Protein AF-A0AAU0ZLE1-F1 (afdb_monomer_lite)

Foldseek 3Di:
DDDDDDDDDDDDPDDPWDKDKDDDDPPDDDPDDPVVLVQQLPFPDFDADPVPRDTFTDGNPWTFDDPPDDDDVPFSKTWDQDQQQWIWIAGPVLRDTITMDTPGGDRDNPVVRVVVVVVVCVSCVPVPDDDDD

Radius of gyration: 17.6 Å; chains: 1; bounding box: 50×44×42 Å

Secondary structure (DSSP, 8-state):
--PPP--PPP-----SS-EEE------S--SS-HHHHHHHTS-SEEEE-TTT-SEEEE-SSSBBS-TTS---TT---EEEEETTTEEEEEETTTTEEEEEEESS--S--HHHHHHHHHHHHHH-GGG------

Structure (mmCIF, N/CA/C/O backbone):
data_AF-A0AAU0ZLE1-F1
#
_entry.id   AF-A0AAU0ZLE1-F1
#
loop_
_atom_site.group_PDB
_atom_site.id
_atom_site.type_symbol
_atom_site.label_atom_id
_atom_site.label_alt_id
_atom_site.label_comp_id
_atom_site.label_asym_id
_atom_site.label_entity_id
_atom_site.label_seq_id
_atom_site.pdbx_PDB_ins_code
_atom_site.Cartn_x
_atom_site.Cartn_y
_atom_site.Cartn_z
_atom_site.occupancy
_atom_site.B_iso_or_equiv
_atom_site.auth_seq_id
_atom_site.auth_comp_id
_atom_site.auth_asym_id
_atom_site.auth_atom_id
_atom_site.pdbx_PDB_model_num
ATOM 1 N N . MET A 1 1 ? -30.816 -21.402 -9.811 1.00 37.97 1 MET A N 1
ATOM 2 C CA . MET A 1 1 ? -29.581 -22.189 -10.016 1.00 37.97 1 MET A CA 1
ATOM 3 C C . MET A 1 1 ? -29.278 -22.220 -11.507 1.00 37.97 1 MET A C 1
ATOM 5 O O . MET A 1 1 ? -29.969 -22.919 -12.234 1.00 37.97 1 MET A O 1
ATOM 9 N N . ALA A 1 2 ? -28.311 -21.429 -11.967 1.00 32.16 2 ALA A N 1
ATOM 10 C CA . ALA A 1 2 ? -27.793 -21.481 -13.332 1.00 32.16 2 ALA A CA 1
ATOM 11 C C . ALA A 1 2 ? -26.264 -21.403 -13.247 1.00 32.16 2 ALA A C 1
ATOM 13 O O . ALA A 1 2 ? -25.729 -20.505 -12.602 1.00 32.16 2 ALA A O 1
ATOM 14 N N . ARG A 1 3 ? -25.587 -22.404 -13.818 1.00 37.50 3 ARG A N 1
ATOM 15 C CA . ARG A 1 3 ? -24.128 -22.468 -13.940 1.00 37.50 3 ARG A CA 1
ATOM 16 C C . ARG A 1 3 ? -23.702 -21.532 -15.069 1.00 37.50 3 ARG A C 1
ATOM 18 O O . ARG A 1 3 ? -24.145 -21.726 -16.198 1.00 37.50 3 ARG A O 1
ATOM 25 N N . LEU A 1 4 ? -22.861 -20.550 -14.759 1.00 36.44 4 LEU A N 1
ATOM 26 C CA . LEU A 1 4 ? -22.175 -19.742 -15.761 1.00 36.44 4 LEU A CA 1
ATOM 27 C C . LEU A 1 4 ? -20.945 -20.526 -16.227 1.00 36.44 4 LEU A C 1
ATOM 29 O O . LEU A 1 4 ? -20.106 -20.912 -15.416 1.00 36.44 4 LEU A O 1
ATOM 33 N N . GLY A 1 5 ? -20.947 -20.859 -17.515 1.00 37.22 5 GLY A N 1
ATOM 34 C CA . GLY A 1 5 ? -19.948 -21.689 -18.164 1.00 37.22 5 GLY A CA 1
ATOM 35 C C . GLY A 1 5 ? -18.581 -21.023 -18.259 1.00 37.22 5 GLY A C 1
ATOM 36 O O . GLY A 1 5 ? -18.457 -19.803 -18.305 1.00 37.22 5 GLY A O 1
ATOM 37 N N . ASP A 1 6 ? -17.595 -21.909 -18.302 1.00 47.59 6 ASP A N 1
ATOM 38 C CA . ASP A 1 6 ? -16.190 -21.737 -18.644 1.00 47.59 6 ASP A CA 1
ATOM 39 C C . ASP A 1 6 ? -16.014 -20.877 -19.908 1.00 47.59 6 ASP A C 1
ATOM 41 O O . ASP A 1 6 ? -16.124 -21.356 -21.037 1.00 47.59 6 ASP A O 1
ATOM 45 N N . ALA A 1 7 ? -15.812 -19.574 -19.715 1.00 41.50 7 ALA A N 1
ATOM 46 C CA . ALA A 1 7 ? -15.384 -18.668 -20.765 1.00 41.50 7 ALA A CA 1
ATOM 47 C C . ALA A 1 7 ? -13.873 -18.488 -20.624 1.00 41.50 7 ALA A C 1
ATOM 49 O O . ALA A 1 7 ? -13.405 -17.751 -19.757 1.00 41.50 7 ALA A O 1
ATOM 50 N N . THR A 1 8 ? -13.108 -19.176 -21.471 1.00 39.91 8 THR A N 1
ATOM 51 C CA . THR A 1 8 ? -11.668 -18.950 -21.593 1.00 39.91 8 THR A CA 1
ATOM 52 C C . THR A 1 8 ? -11.441 -17.501 -22.044 1.00 39.91 8 THR A C 1
ATOM 54 O O . THR A 1 8 ? -11.933 -17.123 -23.113 1.00 39.91 8 THR A O 1
ATOM 57 N N . PRO A 1 9 ? -10.746 -16.663 -21.256 1.00 42.31 9 PRO A N 1
ATOM 58 C CA . PRO A 1 9 ? -10.496 -15.281 -21.640 1.00 42.31 9 PRO A CA 1
ATOM 59 C C . PRO A 1 9 ? -9.581 -15.220 -22.877 1.00 42.31 9 PRO A C 1
ATOM 61 O O . PRO A 1 9 ? -8.756 -16.116 -23.081 1.00 42.31 9 PRO A O 1
ATOM 64 N N . PRO A 1 10 ? -9.716 -14.182 -23.725 1.00 35.34 10 PRO A N 1
ATOM 65 C CA . PRO A 1 10 ? -8.851 -14.004 -24.887 1.00 35.34 10 PRO A CA 1
ATOM 66 C C . PRO A 1 10 ? -7.383 -13.860 -24.451 1.00 35.34 10 PRO A C 1
ATOM 68 O O . PRO A 1 10 ? -7.121 -13.333 -23.367 1.00 35.34 10 PRO A O 1
ATOM 71 N N . PRO A 1 11 ? -6.415 -14.301 -25.279 1.00 35.28 11 PRO A N 1
ATOM 72 C CA . PRO A 1 11 ? -5.004 -14.235 -24.929 1.00 35.28 11 PRO A CA 1
ATOM 73 C C . PRO A 1 11 ? -4.583 -12.773 -24.790 1.00 35.28 11 PRO A C 1
ATOM 75 O O . PRO A 1 11 ? -4.475 -12.039 -25.773 1.00 35.28 11 PRO A O 1
ATOM 78 N N . VAL A 1 12 ? -4.349 -12.353 -23.549 1.00 44.50 12 VAL A N 1
ATOM 79 C CA . VAL A 1 12 ? -3.636 -11.115 -23.264 1.00 44.50 12 VAL A CA 1
ATOM 80 C C . VAL A 1 12 ? -2.172 -11.366 -23.618 1.00 44.50 12 VAL A C 1
ATOM 82 O O . VAL A 1 12 ? -1.571 -12.330 -23.145 1.00 44.50 12 VAL A O 1
ATOM 85 N N . THR A 1 13 ? -1.592 -10.554 -24.501 1.00 40.41 13 THR A N 1
ATOM 86 C CA . THR A 1 13 ? -0.135 -10.522 -24.686 1.00 40.41 13 THR A CA 1
ATOM 87 C C . THR A 1 13 ? 0.487 -10.281 -23.320 1.00 40.41 13 THR A C 1
ATOM 89 O O . THR A 1 13 ? 0.245 -9.234 -22.716 1.00 40.41 13 THR A O 1
ATOM 92 N N . ALA A 1 14 ? 1.203 -11.287 -22.817 1.00 39.28 14 ALA A N 1
ATOM 93 C CA . ALA A 1 14 ? 1.781 -11.252 -21.489 1.00 39.28 14 ALA A CA 1
ATOM 94 C C . ALA A 1 14 ? 2.700 -10.025 -21.383 1.00 39.28 14 ALA A C 1
ATOM 96 O O . ALA A 1 14 ? 3.563 -9.853 -22.248 1.00 39.28 14 ALA A O 1
ATOM 97 N N . PRO A 1 15 ? 2.540 -9.155 -20.372 1.00 47.38 15 PRO A N 1
ATOM 98 C CA . PRO A 1 15 ? 3.655 -8.307 -19.978 1.00 47.38 15 PRO A CA 1
ATOM 99 C C . PRO A 1 15 ? 4.838 -9.230 -19.643 1.00 47.38 15 PRO A C 1
ATOM 101 O O . PRO A 1 15 ? 4.626 -10.301 -19.080 1.00 47.38 15 PRO A O 1
ATOM 104 N N . ASP A 1 16 ? 6.063 -8.833 -20.001 1.00 53.16 16 ASP A N 1
ATOM 105 C CA . ASP A 1 16 ? 7.297 -9.651 -19.971 1.00 53.16 16 ASP A CA 1
ATOM 106 C C . ASP A 1 16 ? 7.721 -10.190 -18.582 1.00 53.16 16 ASP A C 1
ATOM 108 O O . ASP A 1 16 ? 8.805 -10.757 -18.417 1.00 53.16 16 ASP A O 1
ATOM 112 N N . ASP A 1 17 ? 6.855 -10.045 -17.584 1.00 46.09 17 ASP A N 1
ATOM 113 C CA . ASP A 1 17 ? 6.991 -10.549 -16.235 1.00 46.09 17 ASP A CA 1
ATOM 114 C C . ASP A 1 17 ? 5.673 -11.210 -15.811 1.00 46.09 17 ASP A C 1
ATOM 116 O O . ASP A 1 17 ? 4.670 -10.527 -15.586 1.00 46.09 17 ASP A O 1
ATOM 120 N N . GLU A 1 18 ? 5.665 -12.537 -15.660 1.00 51.84 18 GLU A N 1
ATOM 121 C CA . GLU A 1 18 ? 4.525 -13.210 -15.042 1.00 51.84 18 GLU A CA 1
ATOM 122 C C . GLU A 1 18 ? 4.379 -12.745 -13.587 1.00 51.84 18 GLU A C 1
ATOM 124 O O . GLU A 1 18 ? 5.229 -12.995 -12.723 1.00 51.84 18 GLU A O 1
ATOM 129 N N . ALA A 1 19 ? 3.280 -12.039 -13.337 1.00 48.84 19 ALA A N 1
ATOM 130 C CA . ALA A 1 19 ? 2.855 -11.580 -12.031 1.00 48.84 19 ALA A CA 1
ATOM 131 C C . ALA A 1 19 ? 1.590 -12.341 -11.628 1.00 48.84 19 ALA A C 1
ATOM 133 O O . ALA A 1 19 ? 0.607 -12.367 -12.367 1.00 48.84 19 ALA A O 1
ATOM 134 N N . VAL A 1 20 ? 1.605 -12.947 -10.444 1.00 58.34 20 VAL A N 1
ATOM 135 C CA . VAL A 1 20 ? 0.419 -13.577 -9.860 1.00 58.34 20 VAL A CA 1
ATOM 136 C C . VAL A 1 20 ? -0.253 -12.556 -8.949 1.00 58.34 20 VAL A C 1
ATOM 138 O O . VAL A 1 20 ? 0.347 -12.124 -7.961 1.00 58.34 20 VAL A O 1
ATOM 141 N N . LEU A 1 21 ? -1.484 -12.170 -9.292 1.00 54.75 21 LEU A N 1
ATOM 142 C CA . LEU A 1 21 ? -2.369 -11.360 -8.456 1.00 54.75 21 LEU A CA 1
ATOM 143 C C . LEU A 1 21 ? -3.194 -12.297 -7.570 1.00 54.75 21 LEU A C 1
ATOM 145 O O . LEU A 1 21 ? -3.931 -13.141 -8.081 1.00 54.75 21 LEU A O 1
ATOM 149 N N . ALA A 1 22 ? -3.084 -12.145 -6.254 1.00 51.78 22 ALA A N 1
ATOM 150 C CA . ALA A 1 22 ? -3.923 -12.870 -5.310 1.00 51.78 22 ALA A CA 1
ATOM 151 C C . ALA A 1 22 ? -4.924 -11.894 -4.684 1.00 51.78 22 ALA A C 1
ATOM 153 O O . ALA A 1 22 ? -4.572 -11.126 -3.791 1.00 51.78 22 ALA A O 1
ATOM 154 N N . LEU A 1 23 ? -6.174 -11.931 -5.152 1.00 52.81 23 LEU A N 1
ATOM 155 C CA . LEU A 1 23 ? -7.301 -11.403 -4.387 1.00 52.81 23 LEU A CA 1
ATOM 156 C C . LEU A 1 23 ? -7.638 -12.445 -3.321 1.00 52.81 23 LEU A C 1
ATOM 158 O O . LEU A 1 23 ? -7.970 -13.584 -3.654 1.00 52.81 23 LEU A O 1
ATOM 162 N N . TRP A 1 24 ? -7.512 -12.083 -2.049 1.00 49.44 24 TRP A N 1
ATOM 163 C CA . TRP A 1 24 ? -7.872 -12.972 -0.951 1.00 49.44 24 TRP A CA 1
ATOM 164 C C . TRP A 1 24 ? -9.084 -12.423 -0.206 1.00 49.44 24 TRP A C 1
ATOM 166 O O . TRP A 1 24 ? -9.088 -11.264 0.196 1.00 49.44 24 TRP A O 1
ATOM 176 N N . GLU A 1 25 ? -10.094 -13.268 0.007 1.00 47.31 25 GLU A N 1
ATOM 177 C CA . GLU A 1 25 ? -11.124 -13.012 1.011 1.00 47.31 25 GLU A CA 1
ATOM 178 C C . GLU A 1 25 ? -10.679 -13.597 2.353 1.00 47.31 25 GLU A C 1
ATOM 180 O O . G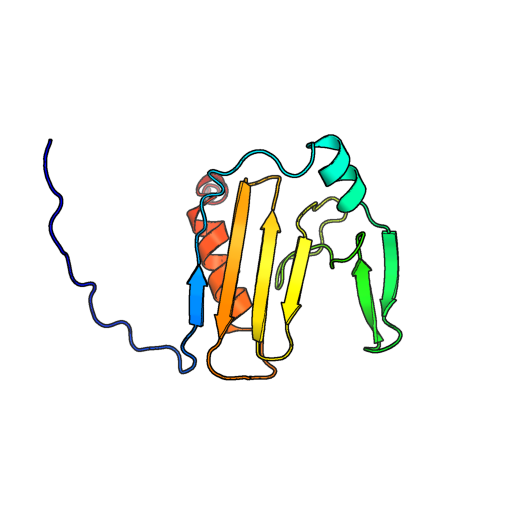LU A 1 25 ? -10.440 -14.804 2.484 1.00 47.31 25 GLU A O 1
ATOM 185 N N . CYS A 1 26 ? -10.581 -12.735 3.366 1.00 51.19 26 CYS A N 1
ATOM 186 C CA . CYS A 1 26 ? -10.281 -13.124 4.738 1.00 51.19 26 CYS A CA 1
ATOM 187 C C . CYS A 1 26 ? -11.494 -13.774 5.426 1.00 51.19 26 CYS A C 1
ATOM 189 O O . CYS A 1 26 ? -12.069 -13.175 6.328 1.00 51.19 26 CYS A O 1
ATOM 191 N N . ASP A 1 27 ? -11.877 -15.005 5.076 1.00 52.66 27 ASP A N 1
ATOM 192 C CA . ASP A 1 27 ? -12.962 -15.726 5.786 1.00 52.66 27 ASP A CA 1
ATOM 193 C C . ASP A 1 27 ? -12.495 -16.399 7.099 1.00 52.66 27 ASP A C 1
ATOM 195 O O . ASP A 1 27 ? -12.997 -17.431 7.543 1.00 52.66 27 ASP A O 1
ATOM 199 N N . ARG A 1 28 ? -11.459 -15.860 7.746 1.00 56.81 28 ARG A N 1
ATOM 200 C CA . ARG A 1 28 ? -10.991 -16.343 9.051 1.00 56.81 28 ARG A CA 1
ATOM 201 C C . ARG A 1 28 ? -10.956 -15.161 9.996 1.00 56.81 28 ARG A C 1
ATOM 203 O O . ARG A 1 28 ? -10.464 -14.108 9.617 1.00 56.81 28 ARG A O 1
ATOM 210 N N . GLY A 1 29 ? -11.541 -15.348 11.180 1.00 66.81 29 GLY A N 1
ATOM 211 C CA . GLY A 1 29 ? -11.876 -14.297 12.141 1.00 66.81 29 GLY A CA 1
ATOM 212 C C . GLY A 1 29 ? -10.813 -13.212 12.349 1.00 66.81 29 GLY A C 1
ATOM 213 O O . GLY A 1 29 ? -9.624 -13.396 12.112 1.00 66.81 29 GLY A O 1
ATOM 214 N N . ARG A 1 30 ? -11.284 -12.058 12.821 1.00 74.88 30 ARG A N 1
ATOM 215 C CA . ARG A 1 30 ? -10.501 -10.840 13.044 1.00 74.88 30 ARG A CA 1
ATOM 216 C C . ARG A 1 30 ? -9.225 -11.122 13.857 1.00 74.88 30 ARG A C 1
ATOM 218 O O . ARG A 1 30 ? -9.311 -11.547 15.003 1.00 74.88 30 ARG A O 1
ATOM 225 N N . LEU A 1 31 ? -8.057 -10.867 13.256 1.00 85.19 31 LEU A N 1
ATOM 226 C CA . LEU A 1 31 ? -6.751 -11.025 13.915 1.00 85.19 31 LEU A CA 1
ATOM 227 C C . LEU A 1 31 ? -6.482 -9.927 14.952 1.00 85.19 31 LEU A C 1
ATOM 229 O O . LEU A 1 31 ? -5.886 -10.204 15.987 1.00 85.19 31 LEU A O 1
ATOM 233 N N . ILE A 1 32 ? -6.912 -8.699 14.656 1.00 87.06 32 ILE A N 1
ATOM 234 C CA . ILE A 1 32 ? -6.759 -7.512 15.504 1.00 87.06 32 ILE A CA 1
ATOM 235 C C . ILE A 1 32 ? -7.992 -6.610 15.394 1.00 87.06 32 ILE A C 1
ATOM 237 O O . ILE A 1 32 ? -8.650 -6.544 14.345 1.00 87.06 32 ILE A O 1
ATOM 241 N N . ASP A 1 33 ? -8.309 -5.900 16.472 1.00 86.00 33 ASP A N 1
ATOM 242 C CA . ASP A 1 33 ? -9.405 -4.932 16.490 1.00 86.00 33 ASP A CA 1
ATOM 243 C C . ASP A 1 33 ? -9.104 -3.684 15.656 1.00 86.00 33 ASP A C 1
ATOM 245 O O . ASP A 1 33 ? -7.958 -3.394 15.324 1.00 86.00 33 ASP A O 1
ATOM 249 N N . ALA A 1 34 ? -10.155 -2.960 15.257 1.00 85.00 34 ALA A N 1
ATOM 250 C CA . ALA A 1 34 ? -10.011 -1.780 14.401 1.00 85.00 34 ALA A CA 1
ATOM 251 C C . ALA A 1 34 ? -9.162 -0.692 15.079 1.00 85.00 34 ALA A C 1
ATOM 253 O O . ALA A 1 34 ? -8.324 -0.081 14.425 1.00 85.00 34 ALA A O 1
ATOM 254 N N . ASP A 1 35 ? -9.320 -0.526 16.393 1.00 88.19 35 ASP A N 1
ATOM 255 C CA . ASP A 1 35 ? -8.532 0.421 17.185 1.00 88.19 35 ASP A CA 1
ATOM 256 C C . ASP A 1 35 ? -7.050 0.018 17.232 1.00 88.19 35 ASP A C 1
ATOM 258 O O . ASP A 1 35 ? -6.169 0.862 17.088 1.00 88.19 35 ASP A O 1
ATOM 262 N N . GLN A 1 36 ? -6.762 -1.284 17.337 1.00 90.62 36 GLN A N 1
ATOM 263 C CA . GLN A 1 36 ? -5.391 -1.803 17.285 1.00 90.62 36 GLN A CA 1
ATOM 264 C C . GLN A 1 36 ? -4.780 -1.647 15.891 1.00 90.62 36 GLN A C 1
ATOM 266 O O . GLN A 1 36 ? -3.600 -1.335 15.768 1.00 90.62 36 GLN A O 1
ATOM 271 N N . LEU A 1 37 ? -5.567 -1.841 14.829 1.00 89.44 37 LEU A N 1
ATOM 272 C CA . LEU A 1 37 ? -5.116 -1.573 13.466 1.00 89.44 37 LEU A CA 1
ATOM 273 C C . LEU A 1 37 ? -4.786 -0.087 13.281 1.00 89.44 37 LEU A C 1
ATOM 275 O O . LEU A 1 37 ? -3.755 0.228 12.690 1.00 89.44 37 LEU A O 1
ATOM 279 N N . ALA A 1 38 ? -5.619 0.816 13.804 1.00 89.19 38 ALA A N 1
ATOM 280 C CA . ALA A 1 38 ? -5.362 2.253 13.762 1.00 89.19 38 ALA A CA 1
ATOM 281 C C . ALA A 1 38 ? -4.076 2.626 14.518 1.00 89.19 38 ALA A C 1
ATOM 283 O O . ALA A 1 38 ? -3.288 3.427 14.023 1.00 89.19 38 ALA A O 1
ATOM 284 N N . GLU A 1 39 ? -3.816 2.005 15.670 1.00 91.38 39 GLU A N 1
ATOM 285 C CA . GLU A 1 39 ? -2.565 2.192 16.414 1.00 91.38 39 GLU A CA 1
ATOM 286 C C . GLU A 1 39 ? -1.349 1.658 15.638 1.00 91.38 39 GLU A C 1
ATOM 288 O O . GLU A 1 39 ? -0.350 2.361 15.486 1.00 91.38 39 GLU A O 1
ATOM 293 N N . LEU A 1 40 ? -1.439 0.4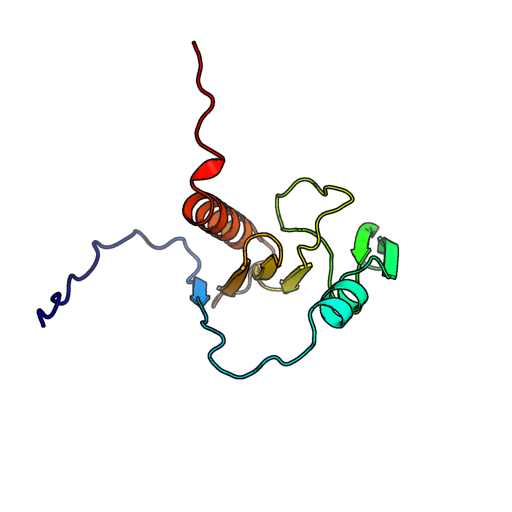44 15.086 1.00 91.06 40 LEU A N 1
ATOM 294 C CA . LEU A 1 40 ? -0.348 -0.191 14.336 1.00 91.06 40 LEU A CA 1
ATOM 295 C C . LEU A 1 40 ? -0.008 0.527 13.028 1.00 91.06 40 LEU A C 1
ATOM 297 O O . LEU A 1 40 ? 1.124 0.411 12.562 1.00 91.06 40 LEU A O 1
ATOM 301 N N . THR A 1 41 ? -0.973 1.242 12.447 1.00 91.94 41 THR A N 1
ATOM 302 C CA . THR A 1 41 ? -0.836 1.993 11.188 1.00 91.94 41 THR A CA 1
ATOM 303 C C . THR A 1 41 ? -0.648 3.495 11.402 1.00 91.94 41 THR A C 1
ATOM 305 O O . THR A 1 41 ? -0.504 4.244 10.436 1.00 91.94 41 THR A O 1
ATOM 308 N N . ALA A 1 42 ? -0.583 3.956 12.653 1.00 92.12 42 ALA A N 1
ATOM 309 C CA . ALA A 1 42 ? -0.157 5.311 12.962 1.00 92.12 42 ALA A CA 1
ATOM 310 C C . ALA A 1 42 ? 1.329 5.506 12.619 1.00 92.12 42 ALA A C 1
ATOM 312 O O . ALA A 1 42 ? 2.126 4.565 12.613 1.00 92.12 42 ALA A O 1
ATOM 313 N N . VAL A 1 43 ? 1.720 6.752 12.352 1.00 93.88 43 VAL A N 1
ATOM 314 C CA . VAL A 1 43 ? 3.120 7.096 12.076 1.00 93.88 43 VAL A CA 1
ATOM 315 C C . VAL A 1 43 ? 3.970 6.817 13.310 1.00 93.88 43 VAL A C 1
ATOM 317 O O . VAL A 1 43 ? 3.798 7.455 14.347 1.00 93.88 43 VAL A O 1
ATOM 320 N N . ALA A 1 44 ? 4.923 5.903 13.174 1.00 94.31 44 ALA A N 1
ATOM 321 C CA . ALA A 1 44 ? 5.935 5.616 14.184 1.00 94.31 44 ALA A CA 1
ATOM 322 C C . ALA A 1 44 ? 7.263 6.329 13.879 1.00 94.31 44 ALA A C 1
ATOM 324 O O . ALA A 1 44 ? 8.027 6.643 14.792 1.00 94.31 44 ALA A O 1
ATOM 325 N N . PHE A 1 45 ? 7.542 6.594 12.601 1.00 93.50 45 PHE A N 1
ATOM 326 C CA . PHE A 1 45 ? 8.732 7.307 12.151 1.00 93.50 45 PHE A CA 1
ATOM 327 C C . PHE A 1 45 ? 8.446 8.117 10.886 1.00 93.50 45 PHE A C 1
ATOM 329 O O . PHE A 1 45 ? 7.809 7.627 9.954 1.00 93.50 45 PHE A O 1
ATOM 336 N N . GLU A 1 46 ? 8.981 9.334 10.831 1.00 93.75 46 GLU A N 1
ATOM 337 C CA . GLU A 1 46 ? 8.960 10.184 9.646 1.00 93.75 46 GLU A CA 1
ATOM 338 C C . GLU A 1 46 ? 10.299 10.915 9.519 1.00 93.75 46 GLU A C 1
ATOM 340 O O . GLU A 1 46 ? 10.771 11.541 10.471 1.00 93.75 46 GLU A O 1
ATOM 345 N N . GLY A 1 47 ? 10.943 10.798 8.358 1.00 93.56 47 GLY A N 1
ATOM 346 C CA . GLY A 1 47 ? 12.249 11.404 8.116 1.00 93.56 47 GLY A CA 1
ATOM 347 C C . GLY A 1 47 ? 13.016 10.725 6.990 1.00 93.56 47 GLY A C 1
ATOM 348 O O . GLY A 1 47 ? 12.440 10.102 6.103 1.00 93.56 47 GLY A O 1
ATOM 349 N N . THR A 1 48 ? 14.339 10.854 7.011 1.00 95.69 48 THR A N 1
ATOM 350 C CA . THR A 1 48 ? 15.212 10.233 6.010 1.00 95.69 48 THR A CA 1
ATOM 351 C C . THR A 1 48 ? 15.567 8.809 6.421 1.00 95.69 48 THR A C 1
ATOM 353 O O . THR A 1 48 ? 16.160 8.601 7.484 1.00 95.69 48 THR A O 1
ATOM 356 N N . ASP A 1 49 ? 15.266 7.843 5.554 1.00 92.25 49 ASP A N 1
ATOM 357 C CA . ASP A 1 49 ? 15.829 6.497 5.635 1.00 92.25 49 ASP A CA 1
ATOM 358 C C . ASP A 1 49 ? 17.354 6.594 5.487 1.00 92.25 49 ASP A C 1
ATOM 360 O O . ASP A 1 49 ? 17.863 7.090 4.486 1.00 92.25 49 ASP A O 1
ATOM 364 N N . GLN A 1 50 ? 18.104 6.149 6.494 1.00 95.19 50 GLN A N 1
ATOM 365 C CA . GLN A 1 50 ? 19.565 6.281 6.503 1.00 95.19 50 GLN A CA 1
ATOM 366 C C . GLN A 1 50 ? 20.284 5.233 5.641 1.00 95.19 50 GLN A C 1
ATOM 368 O O . GLN A 1 50 ? 21.474 5.381 5.370 1.00 95.19 50 GLN A O 1
ATOM 373 N N . VAL A 1 51 ? 19.592 4.175 5.218 1.00 92.56 51 VAL A N 1
ATOM 374 C CA . VAL A 1 51 ? 20.130 3.138 4.330 1.00 92.56 51 VAL A CA 1
ATOM 375 C C . VAL A 1 51 ? 20.013 3.585 2.879 1.00 92.56 51 VAL A C 1
ATOM 377 O O . VAL A 1 51 ? 20.976 3.483 2.119 1.00 92.56 51 VAL A O 1
ATOM 380 N N . PHE A 1 52 ? 18.841 4.092 2.499 1.00 88.38 52 PHE A N 1
ATOM 381 C CA . PHE A 1 52 ? 18.519 4.409 1.105 1.00 88.38 52 PHE A CA 1
ATOM 382 C C . PHE A 1 52 ? 18.498 5.912 0.796 1.00 88.38 52 PHE A C 1
ATOM 384 O O . PHE A 1 52 ? 18.503 6.301 -0.371 1.00 88.38 52 PHE A O 1
ATOM 391 N N . GLY A 1 53 ? 18.514 6.771 1.817 1.00 92.69 53 GLY A N 1
ATOM 392 C CA . GLY A 1 53 ? 18.574 8.229 1.684 1.00 92.69 53 GLY A CA 1
ATOM 393 C C . GLY A 1 53 ? 17.264 8.892 1.246 1.00 92.69 53 GLY A C 1
ATOM 394 O O . GLY A 1 53 ? 17.221 10.113 1.103 1.00 92.69 53 GLY A O 1
ATOM 395 N N . ASN A 1 54 ? 16.194 8.128 1.022 1.00 89.19 54 ASN A N 1
ATOM 396 C CA . ASN A 1 54 ? 14.894 8.653 0.620 1.00 89.19 54 ASN A CA 1
ATOM 397 C C . ASN A 1 54 ? 14.064 9.116 1.831 1.00 89.19 54 ASN A C 1
ATOM 399 O O . ASN A 1 54 ? 14.240 8.614 2.944 1.00 89.19 54 ASN A O 1
ATOM 403 N N . PRO A 1 55 ? 13.108 10.038 1.623 1.00 90.56 55 PRO A N 1
ATOM 404 C CA . PRO A 1 55 ? 12.049 10.279 2.591 1.00 90.56 55 PRO A CA 1
ATOM 405 C C . PRO A 1 55 ? 11.273 8.986 2.856 1.00 90.56 55 PRO A C 1
ATOM 407 O O . PRO A 1 55 ? 10.914 8.259 1.923 1.00 90.56 55 PRO A O 1
ATOM 410 N N . ALA A 1 56 ? 11.016 8.710 4.127 1.00 90.19 56 ALA A N 1
ATOM 411 C CA . ALA A 1 56 ? 10.276 7.552 4.583 1.00 90.19 56 ALA A CA 1
ATOM 412 C C . ALA A 1 56 ? 9.304 7.954 5.690 1.00 90.19 56 ALA A C 1
ATOM 414 O O . ALA A 1 56 ? 9.638 8.710 6.604 1.00 90.19 56 ALA A O 1
ATOM 415 N N . ARG A 1 57 ? 8.102 7.387 5.604 1.00 92.88 57 ARG A N 1
ATOM 416 C CA . ARG A 1 57 ? 7.071 7.469 6.629 1.00 92.88 57 ARG A CA 1
ATOM 417 C C . ARG A 1 57 ? 6.651 6.046 6.956 1.00 92.88 57 ARG A C 1
ATOM 419 O O . ARG A 1 57 ? 6.153 5.334 6.084 1.00 92.88 57 ARG A O 1
ATOM 426 N N . LEU A 1 58 ? 6.950 5.607 8.170 1.00 92.75 58 LEU A N 1
ATOM 427 C CA . LEU A 1 58 ? 6.802 4.223 8.600 1.00 92.75 58 LEU A CA 1
ATOM 428 C C . LEU A 1 58 ? 5.843 4.153 9.783 1.00 92.75 58 LEU A C 1
ATOM 430 O O . LEU A 1 58 ? 5.937 4.937 10.729 1.00 92.75 58 LEU A O 1
ATOM 434 N N . ALA A 1 59 ? 4.956 3.176 9.726 1.00 93.88 59 ALA A N 1
ATOM 435 C CA . ALA A 1 59 ? 4.196 2.680 10.853 1.00 93.88 59 ALA A CA 1
ATOM 436 C C . ALA A 1 59 ? 4.962 1.544 11.555 1.00 93.88 59 ALA A C 1
ATOM 438 O O . ALA A 1 59 ? 6.149 1.312 11.287 1.00 93.88 59 ALA A O 1
ATOM 439 N N . LEU A 1 60 ? 4.304 0.812 12.456 1.00 91.94 60 LEU A N 1
ATOM 440 C CA . LEU A 1 60 ? 4.925 -0.308 13.163 1.00 91.94 60 LEU A CA 1
ATOM 441 C C . LEU A 1 60 ? 5.108 -1.510 12.224 1.00 91.94 60 LEU A C 1
ATOM 443 O O . LEU A 1 60 ? 4.265 -2.396 12.123 1.00 91.94 60 LEU A O 1
ATOM 447 N N . GLY A 1 61 ? 6.249 -1.532 11.531 1.00 87.81 61 GLY A N 1
ATOM 448 C CA . GLY A 1 61 ? 6.674 -2.641 10.674 1.00 87.81 61 GLY A CA 1
ATOM 449 C C . GLY A 1 61 ? 6.303 -2.510 9.195 1.00 87.81 61 GLY A C 1
ATOM 450 O O . GLY A 1 61 ? 6.549 -3.449 8.444 1.00 87.81 61 GLY A O 1
ATOM 451 N N . CYS A 1 62 ? 5.747 -1.377 8.751 1.00 91.19 62 CYS A N 1
ATOM 452 C CA . CYS A 1 62 ? 5.430 -1.145 7.338 1.00 91.19 62 CYS A CA 1
ATOM 453 C C . CYS A 1 62 ? 5.503 0.338 6.926 1.00 91.19 62 CYS A C 1
ATOM 455 O O . CYS A 1 62 ? 5.181 1.215 7.728 1.00 91.19 62 CYS A O 1
ATOM 457 N N . PRO A 1 63 ? 5.917 0.642 5.683 1.00 92.12 63 PRO A N 1
ATOM 458 C CA . PRO A 1 63 ? 5.727 1.947 5.074 1.00 92.12 63 PRO A CA 1
ATOM 459 C C . PRO A 1 63 ? 4.259 2.334 4.959 1.00 92.12 63 PRO A C 1
ATOM 461 O O . PRO A 1 63 ? 3.394 1.495 4.690 1.00 92.12 63 PRO A O 1
ATOM 464 N N . LEU A 1 64 ? 4.016 3.633 5.110 1.00 92.44 64 LEU A N 1
ATOM 465 C CA . LEU A 1 64 ? 2.726 4.260 4.867 1.00 92.44 64 LEU A CA 1
ATOM 466 C C . LEU A 1 64 ? 2.639 4.808 3.442 1.00 92.44 64 LEU A C 1
ATOM 468 O O . LEU A 1 64 ? 3.610 5.320 2.879 1.00 92.44 64 LEU A O 1
ATOM 472 N N . GLY A 1 65 ? 1.435 4.732 2.891 1.00 90.25 65 GLY A N 1
ATOM 473 C CA . GLY A 1 65 ? 1.107 5.111 1.527 1.00 90.25 65 GLY A CA 1
ATOM 474 C C . GLY A 1 65 ? 1.153 3.948 0.537 1.00 90.25 65 GLY A C 1
ATOM 475 O O . GLY A 1 65 ? 1.579 2.828 0.825 1.00 90.25 65 GLY A O 1
ATOM 476 N N . ARG A 1 66 ? 0.686 4.247 -0.674 1.00 89.94 66 ARG A N 1
ATOM 477 C CA . ARG A 1 66 ? 0.676 3.338 -1.820 1.00 89.94 66 ARG A CA 1
ATOM 478 C C . ARG A 1 66 ? 1.725 3.784 -2.829 1.00 89.94 66 ARG A C 1
ATOM 480 O O . ARG A 1 66 ? 1.948 4.983 -2.994 1.00 89.94 66 ARG A O 1
ATOM 487 N N . ILE A 1 67 ? 2.345 2.838 -3.531 1.00 87.44 67 ILE A N 1
ATOM 488 C CA . ILE A 1 67 ? 3.260 3.178 -4.625 1.00 87.44 67 ILE A CA 1
ATOM 489 C C . ILE A 1 67 ? 2.541 4.041 -5.675 1.00 87.44 67 ILE A C 1
ATOM 491 O O . ILE A 1 67 ? 1.384 3.790 -6.000 1.00 87.44 67 ILE A O 1
ATOM 495 N N . GLY A 1 68 ? 3.207 5.087 -6.167 1.00 81.44 68 GLY A N 1
ATOM 496 C CA . GLY A 1 68 ? 2.650 5.996 -7.174 1.00 81.44 68 GLY A CA 1
ATOM 497 C C . GLY A 1 68 ? 1.583 6.975 -6.674 1.00 81.44 68 GLY A C 1
ATOM 498 O O . GLY A 1 68 ? 1.273 7.931 -7.380 1.00 81.44 68 GLY A O 1
ATOM 499 N N . ALA A 1 69 ? 1.044 6.795 -5.465 1.00 80.75 69 ALA A N 1
ATOM 500 C CA . ALA A 1 69 ? 0.081 7.723 -4.888 1.00 80.75 69 ALA A CA 1
ATOM 501 C C . ALA A 1 69 ? 0.786 8.912 -4.226 1.00 80.75 69 ALA A C 1
ATOM 503 O O . ALA A 1 69 ? 1.848 8.772 -3.613 1.00 80.75 69 ALA A O 1
ATOM 504 N N . GLN A 1 70 ? 0.162 10.088 -4.295 1.00 72.44 70 GLN A N 1
ATOM 505 C CA . GLN A 1 70 ? 0.593 11.222 -3.488 1.00 72.44 70 GLN A CA 1
ATOM 506 C C . GLN A 1 70 ? 0.424 10.866 -2.007 1.00 72.44 70 GLN A C 1
ATOM 508 O O . GLN A 1 70 ? -0.640 10.403 -1.592 1.00 72.44 70 GLN A O 1
ATOM 513 N N . GLN A 1 71 ? 1.471 11.076 -1.208 1.00 64.44 71 GLN A N 1
ATOM 514 C CA . GLN A 1 71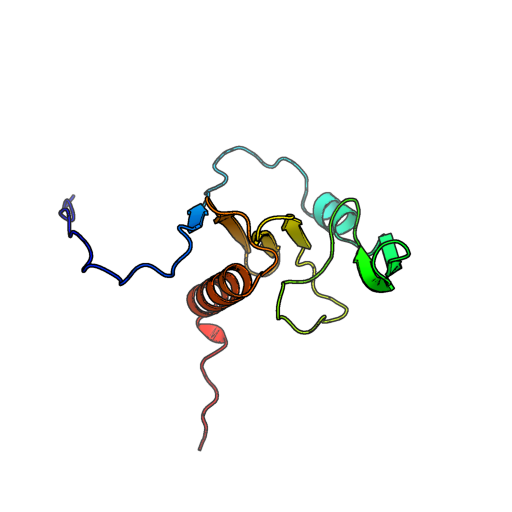 ? 1.403 10.873 0.236 1.00 64.44 71 GLN A CA 1
ATOM 515 C C . GLN A 1 71 ? 0.477 11.931 0.843 1.00 64.44 71 GLN A C 1
ATOM 517 O O . GLN A 1 71 ? 0.890 13.051 1.131 1.00 64.44 71 GLN A O 1
ATOM 522 N N . ALA A 1 72 ? -0.802 11.595 0.996 1.00 63.00 72 ALA A N 1
ATOM 523 C CA . ALA A 1 72 ? -1.704 12.373 1.827 1.00 63.00 72 ALA A CA 1
ATOM 524 C C . ALA A 1 72 ? -1.327 12.143 3.296 1.00 63.00 72 ALA A C 1
ATOM 526 O O . ALA A 1 72 ? -1.178 10.995 3.722 1.00 63.00 72 ALA A O 1
ATOM 527 N N . GLU A 1 73 ? -1.216 13.217 4.081 1.00 57.41 73 GLU A N 1
ATOM 528 C CA . GLU A 1 73 ? -0.796 13.152 5.491 1.00 57.41 73 GLU A CA 1
ATOM 529 C C . GLU A 1 73 ? -1.656 12.192 6.342 1.00 57.41 73 GLU A C 1
ATOM 531 O O . GLU A 1 73 ? -1.164 11.620 7.316 1.00 57.41 73 GLU A O 1
ATOM 536 N N . ALA A 1 74 ? -2.915 11.962 5.948 1.00 60.31 74 ALA A N 1
ATOM 537 C CA . ALA A 1 74 ? -3.892 11.144 6.671 1.00 60.31 74 ALA A CA 1
ATOM 538 C C . ALA A 1 74 ? -4.181 9.760 6.051 1.00 60.31 74 ALA A C 1
ATOM 540 O O . ALA A 1 74 ? -5.107 9.084 6.498 1.00 60.31 74 ALA A O 1
ATOM 541 N N . SER A 1 75 ? -3.449 9.319 5.020 1.00 74.81 75 SER A N 1
ATOM 542 C CA . SER A 1 75 ? -3.687 7.984 4.451 1.00 74.81 75 SER A CA 1
ATOM 543 C C . SER A 1 75 ? -3.245 6.891 5.432 1.00 74.81 75 SER A C 1
ATOM 545 O O . SER A 1 75 ? -2.076 6.826 5.808 1.00 74.81 75 SER A O 1
ATOM 547 N N . ALA A 1 76 ? -4.185 6.020 5.813 1.00 84.06 76 ALA A N 1
ATOM 548 C CA . ALA A 1 76 ? -3.927 4.804 6.586 1.00 84.06 76 ALA A CA 1
ATOM 549 C C . ALA A 1 76 ? -3.584 3.606 5.685 1.00 84.06 76 ALA A C 1
ATOM 551 O O . ALA A 1 76 ? -3.612 2.469 6.140 1.00 84.06 76 ALA A O 1
ATOM 552 N N . THR A 1 77 ? -3.306 3.832 4.397 1.00 91.69 77 THR A N 1
ATOM 553 C CA . THR A 1 77 ? -2.821 2.780 3.506 1.00 91.69 77 THR A CA 1
ATOM 554 C C . THR A 1 77 ? -1.409 2.389 3.922 1.00 91.69 77 THR A C 1
ATOM 556 O O . THR A 1 77 ? -0.566 3.257 4.148 1.00 91.69 77 THR A O 1
ATOM 559 N N . PHE A 1 78 ? -1.133 1.093 4.001 1.00 92.94 78 PHE A N 1
ATOM 560 C CA . PHE A 1 78 ? 0.175 0.584 4.402 1.00 92.94 78 PHE A CA 1
ATOM 561 C C . PHE A 1 78 ? 0.557 -0.641 3.583 1.00 92.94 78 PHE A C 1
ATOM 563 O O . PHE A 1 78 ? -0.299 -1.420 3.155 1.00 92.94 78 PHE A O 1
ATOM 570 N N . GLY A 1 79 ? 1.852 -0.820 3.345 1.00 92.44 79 GLY A N 1
ATOM 571 C CA . GLY A 1 79 ? 2.321 -1.878 2.462 1.00 92.44 79 GLY A CA 1
ATOM 572 C C . GLY A 1 79 ? 3.825 -1.878 2.268 1.00 92.44 79 GLY A C 1
ATOM 573 O O . GLY A 1 79 ? 4.530 -0.993 2.743 1.00 92.44 79 GLY A O 1
ATOM 574 N N . TRP A 1 80 ? 4.325 -2.888 1.561 1.00 93.38 80 TRP A N 1
ATOM 575 C CA . TRP A 1 80 ? 5.758 -3.074 1.375 1.00 93.38 80 TRP A CA 1
ATOM 576 C C . TRP A 1 80 ? 6.100 -3.454 -0.063 1.00 93.38 80 TRP A C 1
ATOM 578 O O . TRP A 1 80 ? 5.499 -4.360 -0.646 1.00 93.38 80 TRP A O 1
ATOM 588 N N . VAL A 1 81 ? 7.112 -2.782 -0.614 1.00 91.38 81 VAL A N 1
ATOM 589 C CA . VAL A 1 81 ? 7.761 -3.152 -1.878 1.00 91.38 81 VAL A CA 1
ATOM 590 C C . VAL A 1 81 ? 8.917 -4.109 -1.608 1.00 91.38 81 VAL A C 1
ATOM 592 O O . VAL A 1 81 ? 9.831 -3.806 -0.843 1.00 91.38 81 VAL A O 1
ATOM 595 N N . VAL A 1 82 ? 8.889 -5.292 -2.209 1.00 89.50 82 VAL A N 1
ATOM 596 C CA . VAL A 1 82 ? 9.885 -6.335 -1.939 1.00 89.50 82 VAL A CA 1
ATOM 597 C C . VAL A 1 82 ? 10.930 -6.345 -3.047 1.00 89.50 82 VAL A C 1
ATOM 599 O O . VAL A 1 82 ? 10.596 -6.265 -4.233 1.00 89.50 82 VAL A O 1
ATOM 602 N N . GLY A 1 83 ? 12.206 -6.468 -2.663 1.00 88.00 83 GLY A N 1
ATOM 603 C CA . GLY A 1 83 ? 13.316 -6.604 -3.606 1.00 88.00 83 GLY A CA 1
ATOM 604 C C . GLY A 1 83 ? 13.027 -7.711 -4.622 1.00 88.00 83 GLY A C 1
ATOM 605 O O . GLY A 1 83 ? 12.849 -8.866 -4.243 1.00 88.00 83 GLY A O 1
ATOM 606 N N . GLY A 1 84 ? 12.926 -7.342 -5.902 1.00 89.12 84 GLY A N 1
ATOM 607 C CA . GLY A 1 84 ? 12.443 -8.227 -6.967 1.00 89.12 84 GLY A CA 1
ATOM 608 C C . GLY A 1 84 ? 11.196 -7.740 -7.702 1.00 89.12 84 GLY A C 1
ATOM 609 O O . GLY A 1 84 ? 10.894 -8.272 -8.769 1.00 89.12 84 GLY A O 1
ATOM 610 N N . GLY A 1 85 ? 10.505 -6.728 -7.172 1.00 90.75 85 GLY A N 1
ATOM 611 C CA . GLY A 1 85 ? 9.362 -6.083 -7.824 1.00 90.75 85 GLY A CA 1
ATOM 612 C C . GLY A 1 85 ? 7.991 -6.592 -7.365 1.00 90.75 85 GLY A C 1
ATOM 613 O O . GLY A 1 85 ? 6.979 -6.185 -7.928 1.00 90.75 85 GLY A O 1
ATOM 614 N N . SER A 1 86 ? 7.940 -7.470 -6.359 1.00 92.31 86 SER A N 1
ATOM 615 C CA . SER A 1 86 ? 6.690 -7.884 -5.705 1.00 92.31 86 SER A CA 1
ATOM 616 C C . SER A 1 86 ? 6.179 -6.784 -4.772 1.00 92.31 86 SER A C 1
ATOM 618 O O . SER A 1 86 ? 6.964 -5.995 -4.238 1.00 92.31 86 SER A O 1
ATOM 620 N N . TYR A 1 87 ? 4.867 -6.732 -4.561 1.00 93.38 87 TYR A N 1
ATOM 621 C CA . TYR A 1 87 ? 4.237 -5.655 -3.803 1.00 93.38 87 TYR A CA 1
ATOM 622 C C . TYR A 1 87 ? 2.979 -6.127 -3.083 1.00 93.38 87 TYR A C 1
ATOM 624 O O . TYR A 1 87 ? 2.201 -6.914 -3.623 1.00 93.38 87 TYR A O 1
ATOM 632 N N . VAL A 1 88 ? 2.777 -5.615 -1.873 1.00 93.44 88 VAL A N 1
ATOM 633 C CA . VAL A 1 88 ? 1.566 -5.814 -1.077 1.00 93.44 88 VAL A CA 1
ATOM 634 C C . VAL A 1 88 ? 1.156 -4.493 -0.442 1.00 93.44 88 VAL A C 1
ATOM 636 O O . VAL A 1 88 ? 2.020 -3.741 0.015 1.00 93.44 88 VAL A O 1
ATOM 639 N N . TYR A 1 89 ? -0.145 -4.223 -0.382 1.00 92.50 89 TYR A N 1
ATOM 640 C CA . TYR A 1 89 ? -0.695 -3.165 0.460 1.00 92.50 89 TYR A CA 1
ATOM 641 C C . TYR A 1 89 ? -2.108 -3.498 0.934 1.00 92.50 89 TYR A C 1
ATOM 643 O O . TYR A 1 89 ? -2.808 -4.332 0.353 1.00 92.50 89 TYR A O 1
ATOM 651 N N . ALA A 1 90 ? -2.523 -2.811 1.988 1.00 90.56 90 ALA A N 1
ATOM 652 C CA . ALA A 1 90 ? -3.898 -2.765 2.440 1.00 90.56 90 ALA A CA 1
ATOM 653 C C . ALA A 1 90 ? -4.325 -1.308 2.610 1.00 90.56 90 ALA A C 1
ATOM 655 O O . ALA A 1 90 ? -3.554 -0.476 3.093 1.00 90.56 90 AL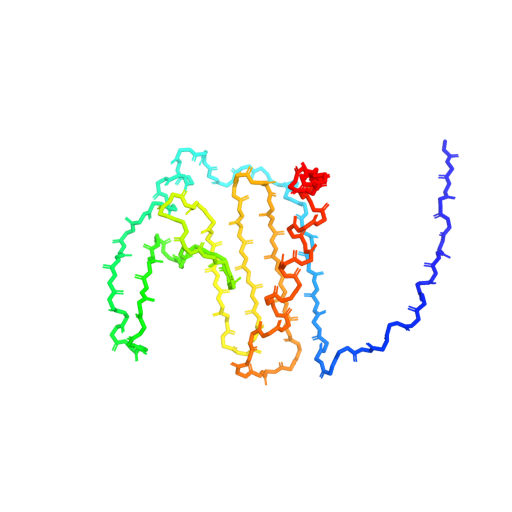A A O 1
ATOM 656 N N . ASP A 1 91 ? -5.556 -1.014 2.216 1.00 89.06 91 ASP A N 1
ATOM 657 C CA . ASP A 1 91 ? -6.208 0.263 2.452 1.00 89.06 91 ASP A CA 1
ATOM 658 C C . ASP A 1 91 ? -7.502 0.037 3.249 1.00 89.06 91 ASP A C 1
ATOM 660 O O . ASP A 1 91 ? -8.529 -0.344 2.681 1.00 89.06 91 ASP A O 1
ATOM 664 N N . PRO A 1 92 ? -7.473 0.258 4.575 1.00 85.06 92 PRO A N 1
ATOM 665 C CA . PRO A 1 92 ? -8.642 0.071 5.426 1.00 85.06 92 PRO A CA 1
ATOM 666 C C . PRO A 1 92 ? -9.818 0.990 5.076 1.00 85.06 92 PRO A C 1
ATOM 668 O O . PRO A 1 92 ? -10.952 0.646 5.401 1.00 85.06 92 PRO A O 1
ATOM 671 N N . ALA A 1 93 ? -9.573 2.143 4.438 1.00 85.00 93 ALA A N 1
ATOM 672 C CA . ALA A 1 93 ? -10.628 3.099 4.103 1.00 85.00 93 ALA A CA 1
ATOM 673 C C . ALA A 1 93 ? -11.511 2.598 2.950 1.00 85.00 93 ALA A C 1
ATOM 675 O O . ALA A 1 93 ? -12.730 2.754 2.992 1.00 85.00 93 ALA A O 1
ATOM 676 N N . THR A 1 94 ? -10.899 1.966 1.947 1.00 83.44 94 THR A N 1
ATOM 677 C CA . THR A 1 94 ? -11.595 1.379 0.789 1.00 83.44 94 THR A CA 1
ATOM 678 C C . THR A 1 94 ? -11.880 -0.116 0.958 1.00 83.44 94 THR A C 1
ATOM 680 O O . THR A 1 94 ? -12.627 -0.697 0.175 1.00 83.44 94 THR A O 1
ATOM 683 N N . GLY A 1 95 ? -11.297 -0.757 1.976 1.00 82.62 95 GLY A N 1
ATOM 684 C CA . GLY A 1 95 ? -11.386 -2.202 2.191 1.00 82.62 95 GLY A CA 1
ATOM 685 C C . GLY A 1 95 ? -10.530 -3.021 1.219 1.00 82.62 95 GLY A C 1
ATOM 686 O O . GLY A 1 95 ? -10.685 -4.240 1.146 1.00 82.62 95 GLY A O 1
ATOM 687 N N . ILE A 1 96 ? -9.629 -2.380 0.468 1.00 86.06 96 ILE A N 1
ATOM 688 C CA . ILE A 1 96 ? -8.775 -3.055 -0.510 1.00 86.06 96 ILE A CA 1
ATOM 689 C C . ILE A 1 96 ? -7.637 -3.784 0.208 1.00 86.06 96 ILE A C 1
ATOM 691 O O . ILE A 1 96 ? -6.906 -3.205 1.010 1.00 86.06 96 ILE A O 1
ATOM 695 N N . SER A 1 97 ? -7.432 -5.049 -0.155 1.00 88.12 97 SER A N 1
ATOM 696 C CA . SER A 1 97 ? -6.195 -5.785 0.094 1.00 88.12 97 SER A CA 1
ATOM 697 C C . SER A 1 97 ? -5.639 -6.259 -1.243 1.00 88.12 97 SER A C 1
ATOM 699 O O . SER A 1 97 ? -6.343 -6.897 -2.026 1.00 88.12 97 SER A O 1
ATOM 701 N N . PHE A 1 98 ? -4.388 -5.911 -1.521 1.00 90.00 98 PHE A N 1
ATOM 702 C CA . PHE A 1 98 ? -3.737 -6.189 -2.793 1.00 90.00 98 PHE A CA 1
ATOM 703 C C . PHE A 1 98 ? -2.401 -6.880 -2.556 1.00 90.00 98 PHE A C 1
ATOM 705 O O . PHE A 1 98 ? -1.582 -6.407 -1.767 1.00 90.00 98 PHE A O 1
ATOM 712 N N . ALA A 1 99 ? -2.153 -7.962 -3.292 1.00 92.12 99 ALA A N 1
ATOM 713 C CA . ALA A 1 99 ? -0.869 -8.644 -3.305 1.00 92.12 99 ALA A CA 1
ATOM 714 C C . ALA A 1 99 ? -0.515 -9.112 -4.717 1.00 92.12 99 ALA A C 1
ATOM 716 O O . ALA A 1 99 ? -1.299 -9.788 -5.387 1.00 92.12 99 ALA A O 1
ATOM 717 N N . MET A 1 100 ? 0.708 -8.801 -5.136 1.00 90.75 100 MET A N 1
ATOM 718 C CA . MET A 1 100 ? 1.287 -9.236 -6.397 1.00 90.75 100 MET A CA 1
ATOM 719 C C . MET A 1 100 ? 2.670 -9.830 -6.152 1.00 90.75 100 MET A C 1
ATOM 721 O O . MET A 1 100 ? 3.537 -9.193 -5.548 1.00 90.75 100 MET A O 1
ATOM 725 N N . THR A 1 101 ? 2.900 -11.025 -6.688 1.00 91.81 101 THR A N 1
ATOM 726 C CA . THR A 1 101 ? 4.227 -11.652 -6.692 1.00 91.81 101 THR A CA 1
ATOM 727 C C . THR A 1 101 ? 4.739 -11.790 -8.117 1.00 91.81 101 THR A C 1
ATOM 729 O O . THR A 1 101 ? 4.011 -12.284 -8.976 1.00 91.81 101 THR A O 1
ATOM 732 N N . LYS A 1 102 ? 5.991 -11.393 -8.366 1.00 87.44 102 LYS A N 1
ATOM 733 C CA . LYS A 1 102 ? 6.673 -11.646 -9.644 1.00 87.44 102 LYS A CA 1
ATOM 734 C C . LYS A 1 102 ? 7.445 -12.961 -9.586 1.00 87.44 102 LYS A C 1
ATOM 736 O O . LYS A 1 102 ? 8.116 -13.243 -8.594 1.00 87.44 102 LYS A O 1
ATOM 741 N N . THR A 1 103 ? 7.403 -13.738 -10.665 1.00 89.25 103 THR A N 1
ATOM 742 C CA . THR A 1 103 ? 8.244 -14.943 -10.824 1.00 89.25 103 THR A CA 1
ATOM 743 C C . THR A 1 103 ? 9.657 -14.610 -11.310 1.00 89.25 103 THR A C 1
ATOM 745 O O . THR A 1 103 ? 10.580 -15.409 -11.145 1.00 89.25 103 THR A O 1
ATOM 748 N N . ARG A 1 104 ? 9.851 -13.405 -11.860 1.00 88.00 104 ARG A N 1
ATOM 749 C CA . ARG A 1 104 ? 11.141 -12.866 -12.291 1.00 88.00 104 ARG A CA 1
ATOM 750 C C . ARG A 1 104 ? 11.529 -11.654 -11.451 1.00 88.00 104 ARG A C 1
ATOM 752 O O . ARG A 1 104 ? 10.788 -10.677 -11.380 1.00 88.00 104 ARG A O 1
ATOM 759 N N . LEU A 1 105 ? 12.718 -11.715 -10.849 1.00 88.75 105 LEU A N 1
ATOM 760 C CA . LEU A 1 105 ? 13.260 -10.620 -10.050 1.00 88.75 105 LEU A CA 1
ATOM 761 C C . LEU A 1 105 ? 13.747 -9.490 -10.961 1.00 88.75 105 LEU A C 1
ATOM 763 O O . LEU A 1 105 ? 14.667 -9.671 -11.760 1.00 88.75 105 LEU A O 1
ATOM 767 N N . THR A 1 106 ? 13.158 -8.314 -10.792 1.00 88.62 106 THR A N 1
ATOM 768 C CA . THR A 1 106 ? 13.573 -7.072 -11.457 1.00 88.62 106 THR A CA 1
ATOM 769 C C . THR A 1 106 ? 13.661 -5.946 -10.426 1.00 88.62 106 THR A C 1
ATOM 771 O O . THR A 1 106 ? 12.899 -5.968 -9.461 1.00 88.62 106 THR A O 1
ATOM 774 N N . PRO A 1 107 ? 14.510 -4.925 -10.618 1.00 85.06 107 PRO A N 1
ATOM 775 C CA . PRO A 1 107 ? 14.609 -3.801 -9.681 1.00 85.06 107 PRO A CA 1
ATOM 776 C C . PRO A 1 107 ? 13.473 -2.770 -9.834 1.00 85.06 107 PRO A C 1
ATOM 778 O O . PRO A 1 107 ? 13.496 -1.735 -9.177 1.00 85.06 107 PRO A O 1
ATOM 781 N N . HIS A 1 108 ? 12.510 -3.025 -10.720 1.00 88.69 108 HIS A N 1
ATOM 782 C CA . HIS A 1 108 ? 11.467 -2.090 -11.119 1.00 88.69 108 HIS A CA 1
ATOM 783 C C . HIS A 1 108 ? 10.112 -2.441 -10.501 1.00 88.69 108 HIS A C 1
ATOM 785 O O . HIS A 1 108 ? 9.790 -3.619 -10.317 1.00 88.69 108 HIS A O 1
ATOM 791 N N . PHE A 1 109 ? 9.305 -1.411 -10.238 1.00 90.44 109 PHE A N 1
ATOM 792 C CA . PHE A 1 109 ? 7.980 -1.537 -9.627 1.00 90.44 109 PHE A CA 1
ATOM 793 C C . PHE A 1 109 ? 6.839 -1.054 -10.539 1.00 90.44 109 PHE A C 1
ATOM 795 O O . PHE A 1 109 ? 5.697 -0.988 -10.092 1.00 90.44 109 PHE A O 1
ATOM 802 N N . ASP A 1 110 ? 7.105 -0.765 -11.817 1.00 92.00 110 ASP A N 1
ATOM 803 C CA . ASP A 1 110 ? 6.115 -0.231 -12.766 1.00 92.00 110 ASP A CA 1
ATOM 804 C C . ASP A 1 110 ? 4.885 -1.140 -12.907 1.00 92.00 110 ASP A C 1
ATOM 806 O O . ASP A 1 110 ? 3.748 -0.672 -12.876 1.00 92.00 110 ASP A O 1
ATOM 810 N N . THR A 1 111 ? 5.096 -2.459 -12.992 1.00 91.62 111 THR A N 1
ATOM 811 C CA . THR A 1 111 ? 4.003 -3.444 -13.034 1.00 91.62 111 THR A CA 1
ATOM 812 C C . THR A 1 111 ? 3.172 -3.416 -11.753 1.00 91.62 111 THR A C 1
ATOM 814 O O . THR A 1 111 ? 1.946 -3.450 -11.821 1.00 91.62 111 THR A O 1
ATOM 817 N N . ALA A 1 112 ? 3.829 -3.322 -10.591 1.00 91.56 112 ALA A N 1
ATOM 818 C CA . ALA A 1 112 ? 3.152 -3.265 -9.299 1.00 91.56 112 ALA A CA 1
ATOM 819 C C . ALA A 1 112 ? 2.280 -2.011 -9.188 1.00 91.56 112 ALA A C 1
ATOM 821 O O . ALA A 1 112 ? 1.115 -2.109 -8.808 1.00 91.56 112 ALA A O 1
ATOM 822 N N . GLN A 1 113 ? 2.829 -0.855 -9.570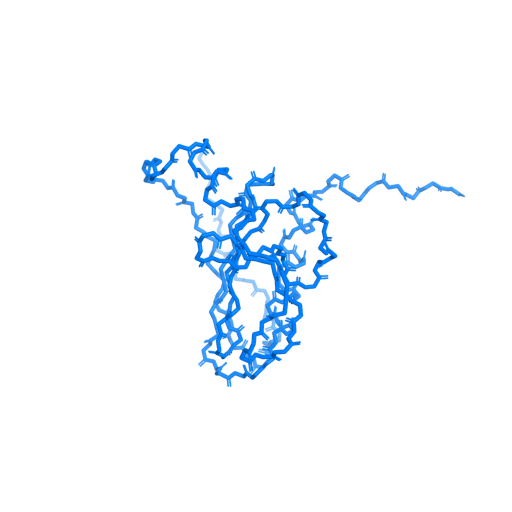 1.00 92.00 113 GLN A N 1
ATOM 823 C CA . GLN A 1 113 ? 2.104 0.411 -9.568 1.00 92.00 113 GLN A CA 1
ATOM 824 C C . GLN A 1 113 ? 0.911 0.368 -10.521 1.00 92.00 113 GLN A C 1
ATOM 826 O O . GLN A 1 113 ? -0.213 0.628 -10.102 1.00 92.00 113 GLN A O 1
ATOM 831 N N . ARG A 1 114 ? 1.121 -0.060 -11.771 1.00 91.88 114 ARG A N 1
ATOM 832 C CA . ARG A 1 114 ? 0.049 -0.129 -12.769 1.00 91.88 114 ARG A CA 1
ATOM 833 C C . ARG A 1 114 ? -1.103 -1.034 -12.334 1.00 91.88 114 ARG A C 1
ATOM 835 O O . ARG A 1 114 ? -2.260 -0.689 -12.548 1.00 91.88 114 ARG A O 1
ATOM 842 N N . LEU A 1 115 ? -0.807 -2.193 -11.744 1.00 91.81 115 LEU A N 1
ATOM 843 C CA . LEU A 1 115 ? -1.849 -3.104 -11.266 1.00 91.81 115 LEU A CA 1
ATOM 844 C C . LEU A 1 115 ? -2.567 -2.570 -10.021 1.00 91.81 115 LEU A C 1
ATOM 846 O O . LEU A 1 115 ? -3.778 -2.760 -9.906 1.00 91.81 115 LEU A O 1
ATOM 850 N N . ALA A 1 116 ? -1.860 -1.880 -9.122 1.00 88.75 116 ALA A N 1
ATOM 851 C CA . ALA A 1 116 ? -2.480 -1.210 -7.981 1.00 88.75 116 ALA A CA 1
ATOM 852 C C . ALA A 1 116 ? -3.427 -0.082 -8.433 1.00 88.75 116 ALA A C 1
ATOM 854 O O . ALA A 1 116 ? -4.538 0.020 -7.916 1.00 88.75 116 ALA A O 1
ATOM 855 N N . ASP A 1 117 ? -3.029 0.718 -9.427 1.00 89.50 117 ASP A N 1
ATOM 856 C CA . ASP A 1 117 ? -3.856 1.785 -10.003 1.00 89.50 117 ASP A CA 1
ATOM 857 C C . ASP A 1 117 ? -5.141 1.230 -10.624 1.00 89.50 117 ASP A C 1
ATOM 859 O O . ASP A 1 117 ? -6.229 1.614 -10.199 1.00 89.50 117 ASP A O 1
ATOM 863 N N . ILE A 1 118 ? -5.027 0.229 -11.506 1.00 90.50 118 ILE A N 1
ATOM 864 C CA . ILE A 1 118 ? -6.189 -0.443 -12.119 1.00 90.50 118 ILE A CA 1
ATOM 865 C C . ILE A 1 118 ? -7.124 -1.032 -11.049 1.00 90.50 118 ILE A C 1
ATOM 867 O O . ILE A 1 118 ? -8.346 -0.965 -11.180 1.00 90.50 118 ILE A O 1
ATOM 871 N N . THR A 1 119 ? -6.566 -1.617 -9.984 1.00 87.62 119 THR A N 1
ATOM 872 C CA . THR A 1 119 ? -7.360 -2.223 -8.905 1.00 87.62 119 THR A CA 1
ATOM 873 C C . THR A 1 119 ? -8.164 -1.170 -8.147 1.00 87.62 119 THR A C 1
ATOM 875 O O . THR A 1 119 ? -9.360 -1.351 -7.925 1.00 87.62 119 THR A O 1
ATOM 878 N N . THR A 1 120 ? -7.531 -0.059 -7.768 1.00 84.00 120 THR A N 1
ATOM 879 C CA . THR A 1 120 ? -8.209 1.025 -7.047 1.00 84.00 120 THR A CA 1
ATOM 880 C C . THR A 1 120 ? -9.261 1.712 -7.916 1.00 84.00 120 THR A C 1
ATOM 882 O O . THR A 1 120 ? -10.371 1.923 -7.436 1.00 84.00 120 THR A O 1
ATOM 885 N N . GLU A 1 121 ? -8.968 1.981 -9.192 1.00 85.62 121 GLU A N 1
ATOM 886 C CA . GLU A 1 121 ? -9.938 2.560 -10.137 1.00 85.62 121 GLU A CA 1
ATOM 887 C C . GLU A 1 121 ? -11.195 1.693 -10.299 1.00 85.62 121 GLU A C 1
ATOM 889 O O . GLU A 1 121 ? -12.299 2.213 -10.446 1.00 85.62 121 GLU A O 1
ATOM 894 N N . HIS A 1 122 ? -11.048 0.366 -10.272 1.00 82.94 122 HIS A N 1
ATOM 895 C CA . HIS A 1 122 ? -12.179 -0.538 -10.464 1.00 82.94 122 HIS A CA 1
ATOM 896 C C . HIS A 1 122 ? -13.036 -0.720 -9.205 1.00 82.94 122 HIS A C 1
ATOM 898 O O . HIS A 1 122 ? -14.241 -0.951 -9.307 1.00 82.94 122 HIS A O 1
ATOM 904 N N . ILE A 1 123 ? -12.419 -0.645 -8.023 1.00 77.25 123 ILE A N 1
ATOM 905 C CA . ILE A 1 123 ? -13.105 -0.842 -6.739 1.00 77.25 123 ILE A CA 1
ATOM 906 C C . ILE A 1 123 ? -13.758 0.460 -6.247 1.00 77.25 123 ILE A C 1
ATOM 908 O O . ILE A 1 123 ? -14.776 0.393 -5.560 1.00 77.25 123 ILE A O 1
ATOM 912 N N . ASP A 1 124 ? -13.250 1.627 -6.658 1.00 64.12 124 ASP A N 1
ATOM 913 C CA . ASP A 1 124 ? -13.863 2.935 -6.399 1.00 64.12 124 ASP A CA 1
ATOM 914 C C . ASP A 1 124 ? -14.425 3.592 -7.682 1.00 64.12 124 ASP A C 1
ATOM 916 O O . ASP A 1 124 ? -13.851 4.546 -8.218 1.00 64.12 124 ASP A O 1
ATOM 920 N N . PRO A 1 125 ? -15.586 3.139 -8.198 1.00 48.56 125 PRO A N 1
ATOM 921 C CA . PRO A 1 125 ? -16.232 3.780 -9.342 1.00 48.56 125 PRO A CA 1
ATOM 922 C C . PRO A 1 125 ? -16.799 5.181 -9.022 1.00 48.56 125 PRO A C 1
ATOM 924 O O . PRO A 1 125 ? -17.296 5.851 -9.929 1.00 48.56 125 PRO A O 1
ATOM 927 N N . GLY A 1 126 ? -16.738 5.648 -7.765 1.00 48.31 126 GLY A N 1
ATOM 928 C CA . GLY A 1 126 ? -17.272 6.943 -7.327 1.00 48.31 126 GLY A CA 1
ATOM 929 C C . GLY A 1 126 ? -16.370 8.146 -7.621 1.00 48.31 126 GLY A C 1
ATOM 930 O O . GLY A 1 126 ? -16.853 9.278 -7.620 1.00 48.31 126 GLY A O 1
ATOM 931 N N . ALA A 1 127 ? -15.089 7.931 -7.932 1.00 49.66 127 ALA A N 1
ATOM 932 C CA . ALA A 1 127 ? -14.161 9.010 -8.289 1.00 49.66 127 ALA A CA 1
ATOM 933 C C . ALA A 1 127 ? -14.287 9.469 -9.758 1.00 49.66 127 ALA A C 1
ATOM 935 O O . ALA A 1 127 ? -13.787 10.531 -10.130 1.00 49.66 127 ALA A O 1
ATOM 936 N N . SER A 1 128 ? -14.992 8.705 -10.601 1.00 43.16 128 SER A N 1
ATOM 937 C CA . SER A 1 128 ? -15.173 8.998 -12.028 1.00 43.16 128 SER A CA 1
ATOM 938 C C . SER A 1 128 ? -16.511 9.683 -12.319 1.00 43.16 128 SER A C 1
ATOM 940 O O . SER A 1 128 ? -17.290 9.221 -13.150 1.00 43.16 128 SER A O 1
ATOM 942 N N . THR A 1 129 ? -16.841 10.788 -11.647 1.00 43.00 129 THR A N 1
ATOM 943 C CA . THR A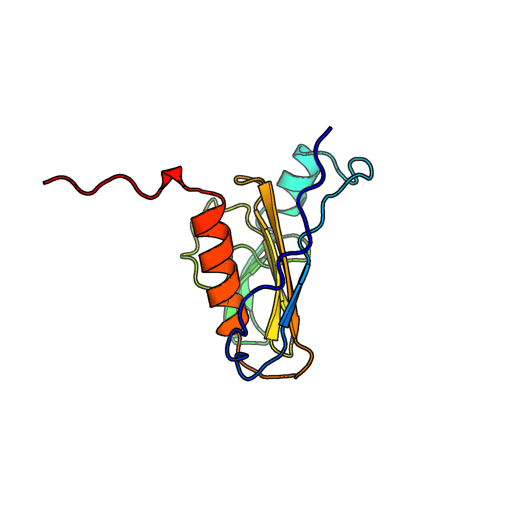 1 129 ? -17.893 11.694 -12.151 1.00 43.00 129 THR A CA 1
ATOM 944 C C . THR A 1 129 ? -17.637 13.136 -11.731 1.00 43.00 129 THR A C 1
ATOM 946 O O . THR A 1 129 ? -18.245 13.669 -10.811 1.00 43.00 129 THR A O 1
ATOM 949 N N . THR A 1 130 ? -16.730 13.808 -12.431 1.00 39.66 130 THR A N 1
ATOM 950 C CA . THR A 1 130 ? -16.862 15.253 -12.677 1.00 39.66 130 THR A CA 1
ATOM 951 C C . THR A 1 130 ? -16.160 15.595 -13.986 1.00 39.66 130 THR A C 1
ATOM 953 O O . THR A 1 130 ? -15.017 16.033 -14.027 1.00 39.66 130 THR A O 1
ATOM 956 N N . TYR A 1 131 ? -16.869 15.348 -15.087 1.00 41.69 131 TYR A N 1
ATOM 957 C CA . TYR A 1 131 ? -16.709 16.134 -16.302 1.00 41.69 131 TYR A CA 1
ATOM 958 C C . TYR A 1 131 ? -18.017 16.910 -16.490 1.00 41.69 131 TYR A C 1
ATOM 960 O O . TYR A 1 131 ? -19.009 16.358 -16.953 1.00 41.69 131 TYR A O 1
ATOM 968 N N . GLU A 1 132 ? -18.012 18.166 -16.061 1.00 37.81 132 GLU A N 1
ATOM 969 C CA . GLU A 1 132 ? -18.928 19.226 -16.493 1.00 37.81 132 GLU A CA 1
ATOM 970 C C . GLU A 1 132 ? -18.035 20.406 -16.898 1.00 37.81 132 GLU A C 1
ATOM 972 O O . GLU A 1 132 ? -17.040 20.658 -16.219 1.00 37.81 132 GLU A O 1
ATOM 977 N N . ALA A 1 133 ? -18.283 21.188 -17.943 1.00 39.19 133 ALA A N 1
ATOM 978 C CA . ALA A 1 133 ? -19.165 21.133 -19.105 1.00 39.19 133 ALA A CA 1
ATOM 979 C C . ALA A 1 133 ? -18.546 22.097 -20.141 1.00 39.19 133 ALA A C 1
ATOM 981 O O . ALA A 1 133 ? -17.817 23.025 -19.708 1.00 39.19 133 ALA A O 1
#

Sequence (133 aa):
MARLGDATPPPVTAPDDEAVLALWECDRGRLIDADQLAELTAVAFEGTDQVFGNPARLALGCPLGRIGAQQAEASATFGWVVGGGSYVYADPATGISFAMTKTRLTPHFDTAQRLADITTEHIDPGASTTYEA

pLDDT: mean 75.64, std 20.5, range [32.16, 95.69]